Protein AF-A0A2J0KNU1-F1 (afdb_monomer)

Sequence (136 aa):
MKPPIGGRIDKVLVAEGQTVKKGDVLALMSSTDRAALLDAAMPQGPSVVNYWADVYKPTPIIAPLDGEVIVKSVQPGQTVIPTDPVVVLSDRLIVQAQVDETDIGRVKEGQKARISLDAYPDIAVNAAVEHIYYES

Secondary structure (DSSP, 8-state):
---SS-EEEEEE---TT-EE-TT-EEEEEEEHHHHHHHHHHGGG-HHHHHHHHHHSPPEEEE-SSSEEEEEE---TT-EE-TTS--EEEESS--------HHHHTT--TT-EEEEEETTEEEEEEEEE----PPP-

Radius of gyration: 22.05 Å; Cα contacts (8 Å, |Δi|>4): 223; chains: 1; bounding box: 47×33×64 Å

Nearest PDB structures (foldseek):
  5nik-assembly1_D  TM=6.340E-01  e=1.579E-04  Escherichia coli K-12
  4tko-assembly1_B  TM=5.972E-01  e=4.212E-04  Aquifex aeolicus VF5
  5c22-assembly4_D  TM=8.046E-01  e=6.647E-03  Escherichia coli
  5c21-assembly1_B  TM=7.615E-01  e=2.004E-02  Escherichia coli
  5c21-assembly1_A  TM=7.827E-01  e=2.723E-02  Escherichia coli

pLDDT: mean 82.13, std 6.82, range [57.25, 93.81]

Mean predicted aligned error: 10.91 Å

Foldseek 3Di:
DFDPFWFAWQDAPDDAFDWDAFFDFGTWTDHPVLVVCLVVQVVVDDVSNVVSPVVDDTDTDGDRHTFGFHDQPDDRGDTHGRVDDGTDGDRDDDDDDDDDPVCVVVADFQQWDWDADPVHRPDIDIDTRHDDDDDD

Solvent-accessible surface area (backbone atoms only — not comparable to full-atom values): 8148 Å² total; per-residue (Å²): 75,56,44,97,57,52,23,31,27,68,38,68,70,66,54,66,74,37,76,46,46,55,65,40,66,43,30,33,28,34,45,55,71,54,51,55,53,47,61,69,23,53,86,69,37,73,70,49,34,51,51,55,53,65,77,50,69,68,48,70,43,58,34,91,50,56,27,30,25,72,41,66,70,64,54,63,70,40,75,47,47,47,85,42,60,42,42,38,70,42,74,67,94,80,84,89,79,90,70,56,81,90,52,46,85,78,62,53,75,68,40,79,43,76,48,71,42,90,92,41,76,89,49,74,43,83,46,57,37,81,74,87,86,83,90,129

Structure (mmCIF, N/CA/C/O backbone):
data_AF-A0A2J0KNU1-F1
#
_entry.id   AF-A0A2J0KNU1-F1
#
loop_
_atom_site.group_PDB
_atom_site.id
_atom_site.type_symbol
_atom_site.label_atom_id
_atom_site.label_alt_id
_atom_site.label_comp_id
_atom_site.label_asym_id
_atom_site.label_entity_id
_atom_site.label_seq_id
_atom_site.pdbx_PDB_ins_code
_atom_site.Cartn_x
_atom_site.Cartn_y
_atom_site.Cartn_z
_atom_site.occupancy
_atom_site.B_iso_or_equiv
_atom_site.auth_seq_id
_atom_site.auth_comp_id
_atom_site.auth_asym_id
_atom_site.auth_atom_id
_atom_site.pdbx_PDB_model_num
ATOM 1 N N . MET A 1 1 ? 6.464 -3.616 2.286 1.00 71.81 1 MET A N 1
ATOM 2 C CA . MET A 1 1 ? 6.893 -4.706 1.383 1.00 71.81 1 MET A CA 1
ATOM 3 C C . MET A 1 1 ? 8.392 -4.681 1.234 1.00 71.81 1 MET A C 1
ATOM 5 O O . MET A 1 1 ? 8.938 -3.609 1.019 1.00 71.81 1 MET A O 1
ATOM 9 N N . LYS A 1 2 ? 9.026 -5.843 1.367 1.00 76.44 2 LYS A N 1
ATOM 10 C CA . LYS A 1 2 ? 10.473 -6.033 1.248 1.00 76.44 2 LYS A CA 1
ATOM 11 C C . LYS A 1 2 ? 10.789 -6.771 -0.057 1.00 76.44 2 LYS A C 1
ATOM 13 O O . LYS A 1 2 ? 9.966 -7.594 -0.466 1.00 76.44 2 LYS A O 1
ATOM 18 N N . PRO A 1 3 ? 11.912 -6.487 -0.729 1.00 71.69 3 PRO A N 1
ATOM 19 C CA . PRO A 1 3 ? 12.219 -7.130 -1.992 1.00 71.69 3 PRO A CA 1
ATOM 20 C C . PRO A 1 3 ? 12.696 -8.577 -1.759 1.00 71.69 3 PRO A C 1
ATOM 22 O O . PRO A 1 3 ? 13.385 -8.843 -0.774 1.00 71.69 3 PRO A O 1
ATOM 25 N N . PRO A 1 4 ? 12.348 -9.528 -2.647 1.00 68.44 4 PRO A N 1
ATOM 26 C CA . PRO A 1 4 ? 12.726 -10.937 -2.495 1.00 68.44 4 PRO A CA 1
ATOM 27 C C . PRO A 1 4 ? 14.230 -11.188 -2.691 1.00 68.44 4 PRO A C 1
ATOM 29 O O . PRO A 1 4 ? 14.753 -12.194 -2.223 1.00 68.44 4 PRO A O 1
ATOM 32 N N . ILE A 1 5 ? 14.923 -10.278 -3.379 1.00 76.88 5 ILE A N 1
ATOM 33 C CA . ILE A 1 5 ? 16.360 -10.321 -3.659 1.00 76.8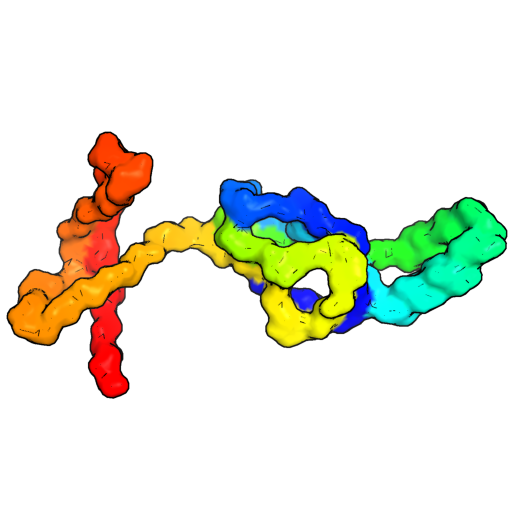8 5 ILE A CA 1
ATOM 34 C C . ILE A 1 5 ? 16.958 -8.922 -3.491 1.00 76.88 5 ILE A C 1
ATOM 36 O O . ILE A 1 5 ? 16.246 -7.931 -3.623 1.00 76.88 5 ILE A O 1
ATOM 40 N N . GLY A 1 6 ? 18.258 -8.827 -3.209 1.00 72.62 6 GLY A N 1
ATOM 41 C CA . GLY A 1 6 ? 18.977 -7.556 -3.313 1.00 72.62 6 GLY A CA 1
ATOM 42 C C . GLY A 1 6 ? 19.165 -7.180 -4.781 1.00 72.62 6 GLY A C 1
ATOM 43 O O . GLY A 1 6 ? 19.466 -8.042 -5.609 1.00 72.62 6 GLY A O 1
ATOM 44 N N . GLY A 1 7 ? 18.956 -5.914 -5.128 1.00 80.25 7 GLY A N 1
ATOM 45 C CA . GLY A 1 7 ? 19.008 -5.493 -6.522 1.00 80.25 7 GLY A CA 1
ATOM 46 C C . GLY A 1 7 ? 18.787 -4.003 -6.718 1.00 80.25 7 GLY A C 1
ATOM 47 O O . GLY A 1 7 ? 18.618 -3.248 -5.764 1.00 80.25 7 GLY A O 1
ATOM 48 N N . ARG A 1 8 ? 18.779 -3.579 -7.978 1.00 83.75 8 ARG A N 1
ATOM 49 C CA . ARG A 1 8 ? 18.460 -2.207 -8.368 1.00 83.75 8 ARG A CA 1
ATOM 50 C C . ARG A 1 8 ? 17.005 -2.119 -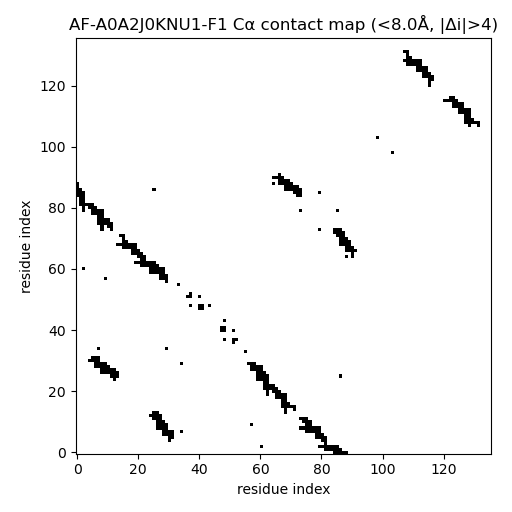8.811 1.00 83.75 8 ARG A C 1
ATOM 52 O O . ARG A 1 8 ? 16.521 -2.987 -9.537 1.00 83.75 8 ARG A O 1
ATOM 59 N N . ILE A 1 9 ? 16.308 -1.070 -8.392 1.00 84.12 9 ILE A N 1
ATOM 60 C CA . ILE A 1 9 ? 14.972 -0.756 -8.898 1.00 84.12 9 ILE A CA 1
ATOM 61 C C . ILE A 1 9 ? 15.117 -0.207 -10.317 1.00 84.12 9 ILE A C 1
ATOM 63 O O . ILE A 1 9 ? 15.715 0.845 -10.511 1.00 84.12 9 ILE A O 1
ATOM 67 N N . ASP A 1 10 ? 14.553 -0.886 -11.310 1.00 83.44 10 ASP A N 1
ATOM 68 C CA . ASP A 1 10 ? 14.557 -0.384 -12.687 1.00 83.44 10 ASP A CA 1
ATOM 69 C C . ASP A 1 10 ? 13.451 0.648 -12.880 1.00 83.44 10 ASP A C 1
ATOM 71 O O . ASP A 1 10 ? 13.662 1.712 -13.462 1.00 83.44 10 ASP A O 1
ATOM 75 N N . LYS A 1 11 ? 12.250 0.342 -12.375 1.00 84.31 11 LYS A N 1
ATOM 76 C CA . LYS A 1 11 ? 11.088 1.215 -12.521 1.00 84.31 11 LYS A CA 1
ATOM 77 C C . LYS A 1 11 ? 10.103 1.024 -11.381 1.00 84.31 11 LYS A C 1
ATOM 79 O O . LYS A 1 11 ? 9.799 -0.101 -10.999 1.00 84.31 11 LYS A O 1
ATOM 84 N N . VAL A 1 12 ? 9.550 2.128 -10.896 1.00 87.19 12 VAL A N 1
ATOM 85 C CA . VAL A 1 12 ? 8.406 2.122 -9.979 1.00 87.19 12 VAL A CA 1
ATOM 86 C C . VAL A 1 12 ? 7.157 2.459 -10.786 1.00 87.19 12 VAL A C 1
ATOM 88 O O . VAL A 1 12 ? 7.173 3.409 -11.568 1.00 87.19 12 VAL A O 1
ATOM 91 N N . LEU A 1 13 ? 6.109 1.649 -10.647 1.00 86.62 13 LEU A N 1
ATOM 92 C CA . LEU A 1 13 ? 4.863 1.770 -11.413 1.00 86.62 13 LEU A CA 1
ATOM 93 C C . LEU A 1 13 ? 3.712 2.365 -10.592 1.00 86.62 13 LEU A C 1
ATOM 95 O O . LEU A 1 13 ? 2.638 2.583 -11.144 1.00 86.62 13 LEU A O 1
ATOM 99 N N . VAL A 1 14 ? 3.939 2.638 -9.305 1.00 86.56 14 VAL A N 1
ATOM 100 C CA . VAL A 1 14 ? 2.919 3.143 -8.379 1.00 86.56 14 VAL A CA 1
ATOM 101 C C . VAL A 1 14 ? 3.282 4.484 -7.753 1.00 86.56 14 VAL A C 1
ATOM 103 O O . VAL A 1 14 ? 4.461 4.815 -7.578 1.00 86.56 14 VAL A O 1
ATOM 106 N N . ALA A 1 15 ? 2.248 5.243 -7.400 1.00 84.94 15 ALA A N 1
ATOM 107 C CA . ALA A 1 15 ? 2.339 6.498 -6.665 1.00 84.94 15 ALA A CA 1
ATOM 108 C C . ALA A 1 15 ? 1.766 6.363 -5.246 1.00 84.94 15 ALA A C 1
ATOM 110 O O . ALA A 1 15 ? 0.961 5.477 -4.972 1.00 84.94 15 ALA A O 1
ATOM 111 N N . GLU A 1 16 ? 2.185 7.252 -4.347 1.00 83.12 16 GLU A N 1
ATOM 112 C CA . GLU A 1 16 ? 1.560 7.393 -3.027 1.00 83.12 16 GLU A CA 1
ATOM 113 C C . GLU A 1 16 ? 0.111 7.869 -3.193 1.00 83.12 16 GLU A C 1
ATOM 115 O O . GLU A 1 16 ? -0.180 8.684 -4.069 1.00 83.12 16 GLU A O 1
ATOM 120 N N . GLY A 1 17 ? -0.800 7.307 -2.401 1.00 81.62 17 GLY A N 1
ATOM 121 C CA . GLY A 1 17 ? -2.247 7.499 -2.514 1.00 81.62 17 GLY A CA 1
ATOM 122 C C . GLY A 1 17 ? -2.934 6.636 -3.582 1.00 81.62 17 GLY A C 1
ATOM 123 O O . GLY A 1 17 ? -4.146 6.714 -3.772 1.00 81.62 17 GLY A O 1
ATOM 124 N N . GLN A 1 18 ? -2.191 5.812 -4.330 1.00 84.44 18 GLN A N 1
ATOM 125 C CA . GLN A 1 18 ? -2.782 4.952 -5.355 1.00 84.44 18 GLN A CA 1
ATOM 126 C C . GLN A 1 18 ? -3.363 3.673 -4.742 1.00 84.44 18 GLN A C 1
ATOM 128 O O . GLN A 1 18 ? -2.675 2.950 -4.019 1.00 84.44 18 GLN A O 1
ATOM 133 N N . THR A 1 19 ? -4.603 3.337 -5.099 1.00 87.56 19 THR A N 1
ATOM 134 C CA . THR A 1 19 ? -5.200 2.033 -4.783 1.00 87.56 19 THR A CA 1
ATOM 135 C C . THR A 1 19 ? -4.651 0.948 -5.712 1.00 87.56 19 THR A C 1
ATOM 137 O O . THR A 1 19 ? -4.624 1.119 -6.932 1.00 87.56 19 THR A O 1
ATOM 140 N N . VAL A 1 20 ? -4.246 -0.182 -5.140 1.00 89.56 20 VAL A N 1
ATOM 141 C CA . VAL A 1 20 ? -3.720 -1.359 -5.839 1.00 89.56 20 VAL A CA 1
ATOM 142 C C . VAL A 1 20 ? -4.465 -2.613 -5.396 1.00 89.56 20 VAL A C 1
ATOM 144 O O . VAL A 1 20 ? -4.970 -2.694 -4.274 1.00 89.56 20 VAL A O 1
ATOM 147 N N . LYS A 1 21 ? -4.531 -3.605 -6.278 1.00 89.00 21 LYS A N 1
ATOM 148 C CA . LYS A 1 21 ? -5.108 -4.918 -5.991 1.00 89.00 21 LYS A CA 1
ATOM 149 C C . LYS A 1 21 ? -4.026 -5.960 -5.777 1.00 89.00 21 LYS A C 1
ATOM 151 O O . LYS A 1 21 ? -2.916 -5.850 -6.297 1.00 89.00 21 LYS A O 1
ATOM 156 N N . LYS A 1 22 ? -4.359 -7.024 -5.054 1.00 87.19 22 LYS A N 1
ATOM 157 C CA . LYS A 1 22 ? -3.507 -8.195 -4.885 1.00 87.19 22 LYS A CA 1
ATOM 158 C C . LYS A 1 22 ? -3.093 -8.738 -6.254 1.00 87.19 22 LYS A C 1
ATOM 160 O O . LYS A 1 22 ? -3.932 -9.099 -7.075 1.00 87.19 22 LYS A O 1
ATOM 165 N N . GLY A 1 23 ? -1.786 -8.849 -6.459 1.00 86.56 23 GLY A N 1
ATOM 166 C CA . GLY A 1 23 ? -1.181 -9.282 -7.717 1.00 86.56 23 GLY A CA 1
ATOM 167 C C . GLY A 1 23 ? -0.749 -8.144 -8.643 1.00 86.56 23 GLY A C 1
ATOM 168 O O . GLY A 1 23 ? 0.000 -8.414 -9.580 1.00 86.56 23 GLY A O 1
ATOM 169 N N . ASP A 1 24 ? -1.131 -6.893 -8.371 1.00 88.94 24 ASP A N 1
ATOM 170 C CA . ASP A 1 24 ? -0.676 -5.753 -9.169 1.00 88.94 24 ASP A CA 1
ATOM 171 C C . ASP A 1 24 ? 0.837 -5.557 -9.036 1.00 88.94 24 ASP A C 1
ATOM 173 O O . ASP A 1 24 ? 1.419 -5.710 -7.957 1.00 88.94 24 ASP A O 1
ATOM 177 N N . VAL A 1 25 ? 1.484 -5.202 -10.147 1.00 88.44 25 VAL A N 1
ATOM 178 C CA . VAL A 1 25 ? 2.928 -4.953 -10.188 1.00 88.44 25 VAL A CA 1
ATOM 179 C C . VAL A 1 25 ? 3.212 -3.539 -9.692 1.00 88.44 25 VAL A C 1
ATOM 181 O O . VAL A 1 25 ? 2.904 -2.555 -10.359 1.00 88.44 25 VAL A O 1
ATOM 184 N N . LEU A 1 26 ? 3.850 -3.445 -8.530 1.00 86.81 26 LEU A N 1
ATOM 185 C CA . LEU A 1 26 ? 4.197 -2.186 -7.874 1.00 86.81 26 LEU A CA 1
ATOM 186 C C . LEU A 1 26 ? 5.495 -1.593 -8.434 1.00 86.81 26 LEU A C 1
ATOM 188 O O . LEU A 1 26 ? 5.617 -0.389 -8.659 1.00 86.81 26 LEU A O 1
ATOM 192 N N . ALA A 1 27 ? 6.487 -2.451 -8.652 1.00 86.06 27 ALA A N 1
ATOM 193 C CA . ALA A 1 27 ? 7.806 -2.061 -9.124 1.00 86.06 27 ALA A CA 1
ATOM 194 C C . ALA A 1 27 ? 8.477 -3.216 -9.871 1.00 86.06 27 ALA A C 1
ATOM 196 O O . ALA A 1 27 ? 8.155 -4.385 -9.667 1.00 86.06 27 ALA A O 1
ATOM 197 N N . LEU A 1 28 ? 9.424 -2.872 -10.733 1.00 86.00 28 LEU A N 1
ATOM 198 C CA . LEU A 1 28 ? 10.296 -3.801 -11.434 1.00 86.00 28 LEU A CA 1
ATOM 199 C C . LEU A 1 28 ? 11.704 -3.643 -10.882 1.00 86.00 28 LEU A C 1
ATOM 201 O O . LEU A 1 28 ? 12.221 -2.524 -10.797 1.00 86.00 28 LEU A O 1
ATOM 205 N N . MET A 1 29 ? 12.322 -4.763 -10.526 1.00 83.19 29 MET A N 1
ATOM 206 C CA . MET A 1 29 ? 13.685 -4.782 -10.024 1.00 83.19 29 MET A CA 1
ATOM 207 C C . MET A 1 29 ? 14.563 -5.769 -10.782 1.00 83.19 29 MET A C 1
ATOM 209 O O . MET A 1 29 ? 14.094 -6.787 -11.289 1.00 83.19 29 MET A O 1
ATOM 213 N N . SER A 1 30 ? 15.854 -5.478 -10.810 1.00 80.06 30 SER A N 1
ATOM 214 C CA . SER A 1 30 ? 16.875 -6.298 -11.447 1.00 80.06 30 SER A CA 1
ATOM 215 C C . SER A 1 30 ? 17.942 -6.683 -10.434 1.00 80.06 30 SER A C 1
ATOM 217 O O . SER A 1 30 ? 18.381 -5.851 -9.640 1.00 80.06 30 SER A O 1
ATOM 219 N N . SER A 1 31 ? 18.379 -7.942 -10.458 1.00 76.19 31 SER A N 1
ATOM 220 C CA . SER A 1 31 ? 19.522 -8.392 -9.658 1.00 76.19 31 SER A CA 1
ATOM 221 C C . SER A 1 31 ? 20.767 -7.568 -9.994 1.00 76.19 31 SER A C 1
ATOM 223 O O . SER A 1 31 ? 20.953 -7.155 -11.142 1.00 76.19 31 SER A O 1
ATOM 225 N N . THR A 1 32 ? 21.654 -7.369 -9.022 1.00 70.38 32 THR A N 1
ATOM 226 C CA . THR A 1 32 ? 22.941 -6.680 -9.220 1.00 70.38 32 THR A CA 1
ATOM 227 C C . THR A 1 32 ? 23.779 -7.296 -10.344 1.00 70.38 32 THR A C 1
ATOM 229 O O . THR A 1 32 ? 24.351 -6.555 -11.139 1.00 70.38 32 THR A O 1
ATOM 232 N N . ASP A 1 33 ? 23.769 -8.625 -10.491 1.00 68.75 33 ASP A N 1
ATOM 233 C CA . ASP A 1 33 ? 24.491 -9.321 -11.570 1.00 68.75 33 ASP A CA 1
ATOM 234 C C . ASP A 1 33 ? 23.965 -8.945 -12.960 1.00 68.75 33 ASP A C 1
ATOM 236 O O . ASP A 1 33 ? 24.726 -8.724 -13.902 1.00 68.75 33 ASP A O 1
ATOM 240 N N . ARG A 1 34 ? 22.643 -8.804 -13.087 1.00 70.25 34 ARG A N 1
ATOM 241 C CA . ARG A 1 34 ? 22.003 -8.376 -14.331 1.00 70.25 34 ARG A CA 1
ATOM 242 C C . ARG A 1 34 ? 22.328 -6.915 -14.641 1.00 70.25 34 ARG A C 1
ATOM 244 O O . ARG A 1 34 ? 22.588 -6.592 -15.798 1.00 70.25 34 ARG A O 1
ATOM 251 N N . ALA A 1 35 ? 22.288 -6.042 -13.633 1.00 67.06 35 ALA A N 1
ATOM 252 C CA . ALA A 1 35 ? 22.614 -4.629 -13.810 1.00 67.06 35 ALA A CA 1
ATOM 253 C C . ALA A 1 35 ? 24.049 -4.460 -14.340 1.00 67.06 35 ALA A C 1
ATOM 255 O O . ALA A 1 35 ? 24.254 -3.741 -15.312 1.00 67.06 35 ALA A O 1
ATOM 256 N N . ALA A 1 36 ? 25.006 -5.216 -13.792 1.00 72.19 36 ALA A N 1
ATOM 257 C CA . ALA A 1 36 ? 26.391 -5.212 -14.260 1.00 72.19 36 ALA A CA 1
ATOM 258 C C . ALA A 1 36 ? 26.539 -5.702 -15.716 1.00 72.19 36 ALA A C 1
ATOM 260 O O . ALA A 1 36 ? 27.276 -5.100 -16.497 1.00 72.19 36 ALA A O 1
ATOM 261 N N . LEU A 1 37 ? 25.819 -6.762 -16.107 1.00 71.06 37 LEU A N 1
ATOM 262 C CA . LEU A 1 37 ? 25.839 -7.279 -17.484 1.00 71.06 37 LEU A CA 1
ATOM 263 C C . LEU A 1 37 ? 25.228 -6.296 -18.494 1.00 71.06 37 LEU A C 1
ATOM 265 O O . LEU A 1 37 ? 25.769 -6.122 -19.585 1.00 71.06 37 LEU A O 1
ATOM 269 N N . LEU A 1 38 ? 24.123 -5.635 -18.137 1.00 70.06 38 LEU A N 1
ATOM 270 C CA . LEU A 1 38 ? 23.484 -4.620 -18.981 1.00 70.06 38 LEU A CA 1
ATOM 271 C C . LEU A 1 38 ? 24.367 -3.384 -19.151 1.00 70.06 38 LEU A C 1
ATOM 273 O O . LEU A 1 38 ? 24.510 -2.896 -20.272 1.00 70.06 38 LEU A O 1
ATOM 277 N N . ASP A 1 39 ? 25.006 -2.921 -18.076 1.00 72.00 39 ASP A N 1
ATOM 278 C CA . ASP A 1 39 ? 25.922 -1.783 -18.136 1.00 72.00 39 ASP A CA 1
ATOM 279 C C . ASP A 1 39 ? 27.151 -2.096 -19.011 1.00 72.00 39 ASP A C 1
ATOM 281 O O . ASP A 1 39 ? 27.576 -1.254 -19.804 1.00 72.00 39 ASP A O 1
ATOM 285 N N . ALA A 1 40 ? 27.666 -3.331 -18.962 1.00 74.81 40 ALA A N 1
ATOM 286 C CA . ALA A 1 40 ? 28.735 -3.797 -19.851 1.00 74.81 40 ALA A CA 1
ATOM 287 C C . ALA A 1 40 ? 28.285 -3.969 -21.319 1.00 74.81 40 ALA A C 1
ATOM 289 O O . ALA A 1 40 ? 29.106 -3.883 -22.238 1.00 74.81 40 ALA A O 1
ATOM 290 N N . ALA A 1 41 ? 26.990 -4.195 -21.555 1.00 70.94 41 ALA A N 1
ATOM 291 C CA . ALA A 1 41 ? 26.400 -4.324 -22.885 1.00 70.94 41 ALA A CA 1
ATOM 292 C C . ALA A 1 41 ? 26.058 -2.971 -23.536 1.00 70.94 41 ALA A C 1
ATOM 294 O O . ALA A 1 41 ? 26.053 -2.889 -24.764 1.00 70.94 41 ALA A O 1
ATOM 295 N N . MET A 1 42 ? 25.822 -1.908 -22.752 1.00 73.31 42 MET A N 1
ATOM 296 C CA . MET A 1 42 ? 25.543 -0.552 -23.259 1.00 73.31 42 MET A CA 1
ATOM 297 C C . MET A 1 42 ? 26.535 -0.054 -24.329 1.00 73.31 42 MET A C 1
ATOM 299 O O . MET A 1 42 ? 26.075 0.409 -25.377 1.00 73.31 42 MET A O 1
ATOM 303 N N . PRO A 1 43 ? 27.871 -0.158 -24.149 1.00 80.00 43 PRO A N 1
ATOM 304 C CA . PRO A 1 43 ? 28.828 0.295 -25.161 1.00 80.00 43 PRO A CA 1
ATOM 305 C C . PRO A 1 43 ? 28.833 -0.551 -26.445 1.00 80.00 43 PRO A C 1
ATOM 307 O O . PRO A 1 43 ? 29.359 -0.098 -27.458 1.00 80.00 43 PRO A O 1
ATOM 310 N N . GLN A 1 44 ? 28.245 -1.753 -26.441 1.00 76.31 44 GLN A N 1
ATOM 311 C CA . GLN A 1 44 ? 28.202 -2.649 -27.608 1.00 76.31 44 GLN A CA 1
ATOM 312 C C . GLN A 1 44 ? 27.034 -2.346 -28.565 1.00 76.31 44 GLN A C 1
ATOM 314 O O . GLN A 1 44 ? 26.874 -3.011 -29.589 1.00 76.31 44 GLN A O 1
ATOM 319 N N . GLY A 1 45 ? 26.234 -1.323 -28.255 1.00 81.19 45 GLY A N 1
ATOM 320 C CA . GLY A 1 45 ? 25.133 -0.864 -29.089 1.00 81.19 45 GLY A CA 1
ATOM 321 C C . GLY A 1 45 ? 23.777 -1.498 -28.747 1.00 81.19 45 GLY A C 1
ATOM 322 O O . GLY A 1 45 ? 23.677 -2.431 -27.945 1.00 81.19 45 GLY A O 1
ATOM 323 N N . PRO A 1 46 ? 22.693 -0.985 -29.357 1.00 77.25 46 PRO A N 1
ATOM 324 C CA . PRO A 1 46 ? 21.320 -1.279 -28.942 1.00 77.25 46 PRO A CA 1
ATOM 325 C C . PRO A 1 46 ? 20.899 -2.743 -29.149 1.00 77.25 46 PRO A C 1
ATOM 327 O O . PRO A 1 46 ? 20.041 -3.239 -28.424 1.00 77.25 46 PRO A O 1
ATOM 330 N N . SER A 1 47 ? 21.502 -3.463 -30.100 1.00 77.31 47 SER A N 1
ATOM 331 C CA . SER A 1 47 ? 21.191 -4.874 -30.370 1.00 77.31 47 SER A CA 1
ATOM 332 C C . SER A 1 47 ? 21.622 -5.807 -29.235 1.00 77.31 47 SER A C 1
ATOM 334 O O . SER A 1 47 ? 20.866 -6.703 -28.862 1.00 77.31 47 SER A O 1
ATOM 336 N N . VAL A 1 48 ? 22.802 -5.583 -28.653 1.00 76.75 48 VAL A N 1
ATOM 337 C CA . VAL A 1 48 ? 23.334 -6.412 -27.562 1.00 76.75 48 VAL A CA 1
ATOM 338 C C . VAL A 1 48 ? 22.563 -6.144 -26.271 1.00 76.75 48 VAL A C 1
ATOM 340 O O . VAL A 1 48 ? 22.164 -7.084 -25.589 1.00 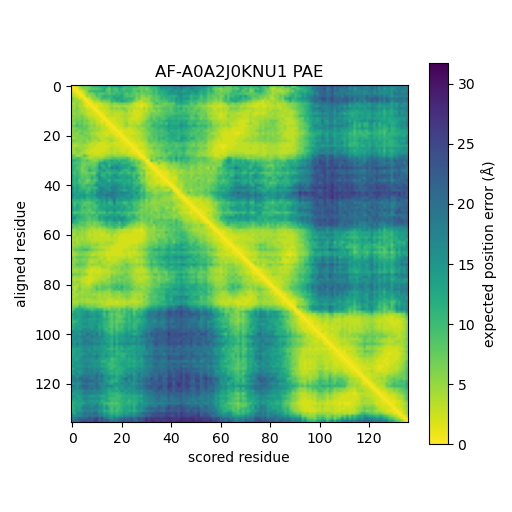76.75 48 VAL A O 1
ATOM 343 N N . VAL A 1 49 ? 22.254 -4.876 -25.981 1.00 74.56 49 VAL A N 1
ATOM 344 C CA . VAL A 1 49 ? 21.407 -4.488 -24.839 1.00 74.56 49 VAL A CA 1
ATOM 345 C C . VAL A 1 49 ? 20.037 -5.167 -24.908 1.00 74.56 49 VAL A C 1
ATOM 347 O O . VAL A 1 49 ? 19.595 -5.742 -23.916 1.00 74.56 49 VAL A O 1
ATOM 350 N N . ASN A 1 50 ? 19.393 -5.165 -26.079 1.00 77.06 50 ASN A N 1
ATOM 351 C CA . ASN A 1 50 ? 18.091 -5.809 -26.263 1.00 77.06 50 ASN A CA 1
ATOM 352 C C . ASN A 1 50 ? 18.155 -7.329 -26.067 1.00 77.06 50 ASN A C 1
ATOM 354 O O . ASN A 1 50 ? 17.256 -7.896 -25.453 1.00 77.06 50 ASN A O 1
ATOM 358 N N . TYR A 1 51 ? 19.224 -7.982 -26.535 1.00 76.19 51 TYR A N 1
ATOM 359 C CA . TYR A 1 51 ? 19.427 -9.417 -26.326 1.00 76.19 51 TYR A CA 1
ATOM 360 C C . TYR A 1 51 ? 19.518 -9.759 -24.831 1.00 76.19 51 TYR A C 1
ATOM 362 O O . TYR A 1 51 ? 18.778 -10.610 -24.341 1.00 76.19 51 TYR A O 1
ATOM 370 N N . TRP A 1 52 ? 20.360 -9.050 -24.071 1.00 68.50 52 TRP A N 1
ATOM 371 C CA . TRP A 1 52 ? 20.482 -9.279 -22.626 1.00 68.50 52 TRP A CA 1
ATOM 372 C C . TRP A 1 52 ? 19.221 -8.881 -21.847 1.00 68.50 52 TRP A C 1
ATOM 374 O O . TRP A 1 52 ? 18.912 -9.510 -20.834 1.00 68.50 52 TRP A O 1
ATOM 384 N N . ALA A 1 53 ? 18.470 -7.882 -22.320 1.00 72.38 53 ALA A N 1
ATOM 385 C CA . ALA A 1 53 ? 17.198 -7.475 -21.727 1.00 72.38 53 ALA A CA 1
ATOM 386 C C . ALA A 1 53 ? 16.070 -8.505 -21.919 1.00 72.38 53 ALA A C 1
ATOM 388 O O . ALA A 1 53 ? 15.177 -8.568 -21.075 1.00 72.38 53 ALA A O 1
ATOM 389 N N . ASP A 1 54 ? 16.102 -9.297 -22.996 1.00 76.50 54 ASP A N 1
ATOM 390 C CA . ASP A 1 54 ? 15.127 -10.368 -23.241 1.00 76.50 54 ASP A CA 1
ATOM 391 C C . ASP A 1 54 ? 15.496 -11.659 -22.493 1.00 76.50 54 ASP A C 1
ATOM 393 O O . ASP A 1 54 ? 14.646 -12.298 -21.867 1.00 76.50 54 ASP A O 1
ATOM 397 N N . VAL A 1 55 ? 16.791 -11.999 -22.481 1.00 73.25 55 VAL A N 1
ATOM 398 C CA . VAL A 1 55 ? 17.316 -13.181 -21.778 1.00 73.25 55 VAL A CA 1
ATOM 399 C C . VAL A 1 55 ? 17.127 -13.060 -20.265 1.00 73.25 55 VAL A C 1
ATOM 401 O O . VAL A 1 55 ? 16.731 -14.025 -19.611 1.00 73.25 55 VAL A O 1
ATOM 404 N N . TYR A 1 56 ? 17.361 -11.874 -19.697 1.00 70.25 56 TYR A N 1
ATOM 405 C CA . TYR A 1 56 ? 17.109 -11.613 -18.284 1.00 70.25 56 TYR A CA 1
ATOM 406 C C . TYR A 1 56 ? 15.862 -10.754 -18.138 1.00 70.25 56 TYR A C 1
ATOM 408 O O . TYR A 1 56 ? 15.871 -9.571 -18.462 1.00 70.25 56 TYR A O 1
ATOM 416 N N . LYS A 1 57 ? 14.784 -11.312 -17.581 1.00 77.12 57 LYS A N 1
ATOM 417 C CA . LYS A 1 57 ? 13.536 -10.576 -17.312 1.00 77.12 57 LYS A CA 1
ATOM 418 C C . LYS A 1 57 ? 13.556 -9.915 -15.933 1.00 77.12 57 LYS A C 1
ATOM 420 O O . LYS A 1 57 ? 14.160 -10.473 -15.016 1.00 77.12 57 LYS A O 1
ATOM 425 N N . PRO A 1 58 ? 13.016 -8.690 -15.793 1.00 80.44 58 PRO A N 1
ATOM 426 C CA . PRO A 1 58 ? 13.036 -8.002 -14.511 1.00 80.44 58 PRO A CA 1
ATOM 427 C C . PRO A 1 58 ? 12.083 -8.724 -13.566 1.00 80.44 58 PRO A C 1
ATOM 429 O O . PRO A 1 58 ? 11.055 -9.253 -13.990 1.00 80.44 58 PRO A O 1
ATOM 432 N N . THR A 1 59 ? 12.428 -8.752 -12.288 1.00 84.56 59 THR A N 1
ATOM 433 C CA . THR A 1 59 ? 11.610 -9.378 -11.256 1.00 84.56 59 THR A CA 1
ATOM 434 C C . THR A 1 59 ? 10.512 -8.399 -10.841 1.00 84.56 59 THR A C 1
ATOM 436 O O . THR A 1 59 ? 10.827 -7.300 -10.37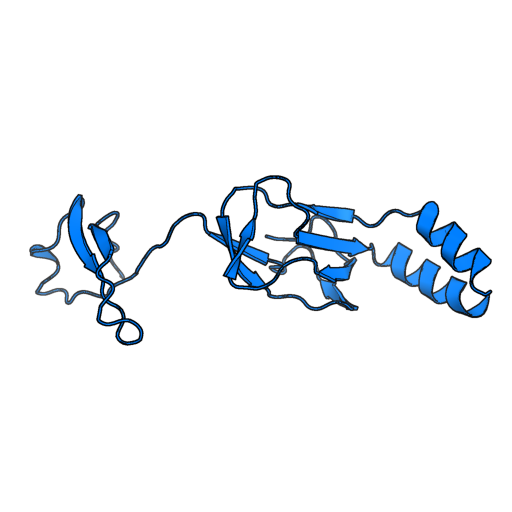0 1.00 84.56 59 THR A O 1
ATOM 439 N N . PRO A 1 60 ? 9.224 -8.750 -11.005 1.00 86.00 60 PRO A N 1
ATOM 440 C CA . PRO A 1 60 ? 8.135 -7.900 -10.554 1.00 86.00 60 PRO A CA 1
ATOM 441 C C . PRO A 1 60 ? 7.963 -7.994 -9.036 1.00 86.00 60 PRO A C 1
ATOM 443 O O . PRO A 1 60 ? 7.937 -9.079 -8.456 1.00 86.00 60 PRO A O 1
ATOM 446 N N . ILE A 1 61 ? 7.793 -6.843 -8.394 1.00 86.12 61 ILE A N 1
ATOM 447 C CA . ILE A 1 61 ? 7.343 -6.723 -7.009 1.00 86.12 61 ILE A CA 1
ATOM 448 C C . ILE A 1 61 ? 5.823 -6.604 -7.049 1.00 86.12 61 ILE A C 1
ATOM 450 O O . ILE A 1 61 ? 5.297 -5.594 -7.515 1.00 86.12 61 ILE A O 1
ATOM 454 N N . ILE A 1 62 ? 5.129 -7.637 -6.580 1.00 89.19 62 ILE A N 1
ATOM 455 C CA . ILE A 1 62 ? 3.664 -7.710 -6.598 1.00 89.19 62 ILE A CA 1
ATOM 456 C C . ILE A 1 62 ? 3.043 -7.289 -5.263 1.00 89.19 62 ILE A C 1
ATOM 458 O O . ILE A 1 62 ? 3.623 -7.498 -4.194 1.00 89.19 62 ILE A O 1
ATOM 462 N N . ALA A 1 63 ? 1.837 -6.729 -5.321 1.00 87.75 63 ALA A N 1
ATOM 463 C CA . ALA A 1 63 ? 1.026 -6.446 -4.145 1.00 87.75 63 ALA A CA 1
ATOM 464 C C . ALA A 1 63 ? 0.509 -7.756 -3.508 1.00 87.75 63 ALA A C 1
ATOM 466 O O . ALA A 1 63 ? -0.073 -8.588 -4.208 1.00 87.75 63 ALA A O 1
ATOM 467 N N . PRO A 1 64 ? 0.676 -7.971 -2.189 1.00 85.00 64 PRO A N 1
ATOM 468 C CA . PRO A 1 64 ? 0.207 -9.182 -1.514 1.00 85.00 64 PRO A CA 1
ATOM 469 C C . PRO A 1 64 ? -1.283 -9.117 -1.133 1.00 85.00 64 PRO A C 1
ATOM 471 O O . PRO A 1 64 ? -1.885 -10.158 -0.860 1.00 85.00 64 PRO A O 1
ATOM 474 N N . LEU A 1 65 ? -1.856 -7.911 -1.097 1.00 86.75 65 LEU A N 1
ATOM 475 C CA . LEU A 1 65 ? -3.208 -7.593 -0.642 1.00 86.75 65 LEU A CA 1
ATOM 476 C C . LEU A 1 65 ? -3.780 -6.412 -1.434 1.00 86.75 65 LEU A C 1
ATOM 478 O O . LEU A 1 65 ? -3.023 -5.670 -2.063 1.00 86.75 65 LEU A O 1
ATOM 482 N N . ASP A 1 66 ? -5.102 -6.264 -1.383 1.00 86.94 66 ASP A N 1
ATOM 483 C CA . ASP A 1 66 ? -5.814 -5.094 -1.898 1.00 86.94 66 ASP A CA 1
ATOM 484 C C . ASP A 1 66 ? -5.683 -3.942 -0.896 1.00 86.94 66 ASP A C 1
ATOM 486 O O . ASP A 1 66 ? -5.935 -4.142 0.288 1.00 86.94 66 ASP A O 1
ATOM 490 N N . GLY A 1 67 ? -5.296 -2.747 -1.340 1.00 87.12 67 GLY A N 1
ATOM 491 C CA . GLY A 1 67 ? -5.121 -1.608 -0.439 1.00 87.12 67 GLY A CA 1
ATOM 492 C C . GLY A 1 67 ? -4.613 -0.352 -1.135 1.00 87.12 67 GLY A C 1
ATOM 493 O O . GLY A 1 67 ? -4.534 -0.284 -2.358 1.00 87.12 67 GLY A O 1
ATOM 494 N N . GLU A 1 68 ? -4.261 0.655 -0.352 1.00 87.06 68 GLU A N 1
ATOM 495 C CA . GLU A 1 68 ? -3.708 1.924 -0.811 1.00 87.06 68 GLU A CA 1
ATOM 496 C C . GLU A 1 68 ? -2.211 2.013 -0.501 1.00 87.06 68 GLU A C 1
ATOM 498 O O . GLU A 1 68 ? -1.742 1.578 0.555 1.00 87.06 68 GLU A O 1
ATOM 503 N N . VAL A 1 69 ? -1.443 2.569 -1.439 1.00 86.25 69 VAL A N 1
ATOM 504 C CA . VAL A 1 69 ? -0.018 2.856 -1.261 1.00 86.25 69 VAL A CA 1
ATOM 505 C C . VAL A 1 69 ? 0.141 4.054 -0.330 1.00 86.25 69 VAL A C 1
ATOM 507 O O . VAL A 1 69 ? -0.036 5.191 -0.751 1.00 86.25 69 VAL A O 1
ATOM 510 N N . ILE A 1 70 ? 0.525 3.809 0.923 1.00 83.31 70 ILE A N 1
ATOM 511 C CA . ILE A 1 70 ? 0.773 4.883 1.898 1.00 83.31 70 ILE A CA 1
ATOM 512 C C . ILE A 1 70 ? 2.137 5.521 1.649 1.00 83.31 70 ILE A C 1
ATOM 514 O O . ILE A 1 70 ? 2.265 6.739 1.634 1.00 83.31 70 ILE A O 1
ATOM 518 N N . VAL A 1 71 ? 3.170 4.689 1.489 1.00 81.88 71 VAL A N 1
ATOM 519 C CA . VAL A 1 71 ? 4.557 5.156 1.401 1.00 81.88 71 VAL A CA 1
ATOM 520 C C . VAL A 1 71 ? 5.277 4.445 0.272 1.00 81.88 71 VAL A C 1
ATOM 522 O O . VAL A 1 71 ? 5.270 3.210 0.187 1.00 81.88 71 VAL A O 1
ATOM 525 N N . LYS A 1 72 ? 5.961 5.231 -0.557 1.00 86.75 72 LYS A N 1
ATOM 526 C CA . LYS A 1 72 ? 6.883 4.764 -1.588 1.00 86.75 72 LYS A CA 1
ATOM 527 C C . LYS A 1 72 ? 8.307 5.137 -1.178 1.00 86.75 72 LYS A C 1
ATOM 529 O O . LYS A 1 72 ? 8.785 6.236 -1.440 1.00 86.75 72 LYS A O 1
ATOM 534 N N . SER A 1 73 ? 9.012 4.186 -0.578 1.00 81.12 73 SER A N 1
ATOM 535 C CA . SER A 1 73 ? 10.341 4.406 0.008 1.00 81.12 73 SER A CA 1
ATOM 536 C C . SER A 1 73 ? 11.503 4.283 -0.987 1.00 81.12 73 SER A C 1
ATOM 538 O O . SER A 1 73 ? 12.658 4.398 -0.584 1.00 81.12 73 SER A O 1
ATOM 540 N N . VAL A 1 74 ? 11.226 4.034 -2.274 1.00 84.25 74 VAL A N 1
ATOM 541 C CA . VAL A 1 74 ? 12.260 3.791 -3.293 1.00 84.25 74 VAL A CA 1
ATOM 542 C C . VAL A 1 74 ? 12.101 4.654 -4.537 1.00 84.25 74 VAL A C 1
ATOM 544 O O . VAL A 1 74 ? 10.993 5.038 -4.928 1.00 84.25 74 VAL A O 1
ATOM 547 N N . GLN A 1 75 ? 13.227 4.900 -5.202 1.00 83.94 75 GLN A N 1
ATOM 548 C CA . GLN A 1 75 ? 13.298 5.595 -6.484 1.00 83.94 75 GLN A CA 1
ATOM 549 C C . GLN A 1 75 ? 13.889 4.701 -7.589 1.00 83.94 75 GLN A C 1
ATOM 551 O O . GLN A 1 75 ? 14.704 3.820 -7.303 1.00 83.94 75 GLN A O 1
ATOM 556 N N . PRO A 1 76 ? 13.507 4.907 -8.866 1.00 84.94 76 PRO A N 1
ATOM 557 C CA . PRO A 1 76 ? 14.173 4.254 -9.992 1.00 84.94 76 PRO A CA 1
ATOM 558 C C . PRO A 1 76 ? 15.685 4.518 -9.974 1.00 84.94 76 PRO A C 1
ATOM 560 O O . PRO A 1 76 ? 16.118 5.649 -9.775 1.00 84.94 76 PRO A O 1
ATOM 563 N N . GLY A 1 77 ? 16.484 3.475 -10.177 1.00 82.12 77 GLY A N 1
ATOM 564 C CA . GLY A 1 77 ? 17.946 3.509 -10.109 1.00 82.12 77 GLY A CA 1
ATOM 565 C C . GLY A 1 77 ? 18.532 3.254 -8.717 1.00 82.12 77 GLY A C 1
ATOM 566 O O . GLY A 1 77 ? 19.732 3.008 -8.616 1.00 82.12 77 GLY A O 1
ATOM 567 N N . GLN A 1 78 ? 17.720 3.253 -7.657 1.00 83.00 78 GLN A N 1
ATOM 568 C CA . GLN A 1 78 ? 18.184 2.977 -6.298 1.00 83.00 78 GLN A CA 1
ATOM 569 C C . GLN A 1 78 ? 18.484 1.486 -6.103 1.00 83.00 78 GLN A C 1
ATOM 571 O O . GLN A 1 78 ? 17.716 0.619 -6.530 1.00 83.00 78 GLN A O 1
ATOM 576 N N . THR A 1 79 ? 19.587 1.188 -5.420 1.00 82.88 79 THR A N 1
ATOM 577 C CA . THR A 1 79 ? 19.904 -0.165 -4.950 1.00 82.88 79 THR A CA 1
ATOM 578 C C . THR A 1 79 ? 19.208 -0.411 -3.618 1.00 82.88 79 THR A C 1
ATOM 580 O O . THR A 1 79 ? 19.333 0.397 -2.700 1.00 82.88 79 THR A O 1
ATOM 583 N N . VAL A 1 80 ? 18.483 -1.521 -3.519 1.00 82.38 80 VAL A N 1
ATOM 584 C CA . VAL A 1 80 ? 17.744 -1.938 -2.325 1.00 82.38 80 VAL A CA 1
ATOM 585 C C . VAL A 1 80 ? 18.199 -3.322 -1.890 1.00 82.38 80 VAL A C 1
ATOM 587 O O . VAL A 1 80 ? 18.480 -4.193 -2.720 1.00 82.38 80 VAL A O 1
ATOM 590 N N . ILE A 1 81 ? 18.256 -3.538 -0.581 1.00 81.38 81 ILE A N 1
ATOM 591 C CA . ILE A 1 81 ? 18.496 -4.861 0.002 1.00 81.38 81 ILE A CA 1
ATOM 592 C C . ILE A 1 81 ? 17.180 -5.468 0.516 1.00 81.38 81 ILE A C 1
ATOM 594 O O . ILE A 1 81 ? 16.227 -4.732 0.767 1.00 81.38 81 ILE A O 1
ATOM 598 N N . PRO A 1 82 ? 17.091 -6.801 0.709 1.00 76.06 82 PRO A N 1
ATOM 599 C CA . PRO A 1 82 ? 15.872 -7.477 1.177 1.00 76.06 82 PRO A CA 1
ATOM 600 C C . PRO A 1 82 ? 15.299 -6.964 2.503 1.00 76.06 82 PRO A C 1
ATOM 602 O O . PRO A 1 82 ? 14.180 -7.306 2.868 1.00 76.06 82 PRO A O 1
ATOM 605 N N . THR A 1 83 ? 16.048 -6.174 3.266 1.00 78.19 83 THR A N 1
ATOM 606 C CA . THR A 1 83 ? 15.572 -5.570 4.513 1.00 78.19 83 THR A CA 1
ATOM 607 C C . THR A 1 83 ? 14.841 -4.250 4.304 1.00 78.19 83 THR A C 1
ATOM 609 O O . THR A 1 83 ? 14.041 -3.884 5.167 1.00 78.19 83 THR A O 1
ATOM 612 N N . ASP A 1 84 ? 15.069 -3.569 3.182 1.00 80.31 84 ASP A N 1
ATOM 613 C CA . ASP A 1 84 ? 14.551 -2.226 2.952 1.00 80.31 84 ASP A CA 1
ATOM 614 C C . ASP A 1 84 ? 13.078 -2.268 2.531 1.00 80.31 84 ASP A C 1
ATOM 616 O O . ASP A 1 84 ? 12.686 -3.075 1.679 1.00 80.31 84 ASP A O 1
ATOM 620 N N . PRO A 1 85 ? 12.221 -1.411 3.109 1.00 79.25 85 PRO A N 1
ATOM 621 C CA . PRO A 1 85 ? 10.863 -1.263 2.622 1.00 79.25 85 PRO A CA 1
ATOM 622 C C . PRO A 1 85 ? 10.880 -0.611 1.232 1.00 79.25 85 PRO A C 1
ATOM 624 O O . PRO A 1 85 ? 11.519 0.411 1.020 1.00 79.25 85 PRO A O 1
ATOM 627 N N . VAL A 1 86 ? 10.153 -1.199 0.283 1.00 80.75 86 VAL A N 1
ATOM 628 C CA . VAL A 1 86 ? 9.980 -0.683 -1.086 1.00 80.75 86 VAL A CA 1
ATOM 629 C C . VAL A 1 86 ? 8.673 0.101 -1.185 1.00 80.75 86 VAL A C 1
ATOM 631 O O . VAL A 1 86 ? 8.652 1.265 -1.574 1.00 80.75 86 VAL A O 1
ATOM 634 N N . VAL A 1 87 ? 7.575 -0.548 -0.793 1.00 82.88 87 VAL A N 1
ATOM 635 C CA . VAL A 1 87 ? 6.219 0.015 -0.791 1.00 82.88 87 VAL A CA 1
ATOM 636 C C . VAL A 1 87 ? 5.509 -0.397 0.489 1.00 82.88 87 VAL A C 1
ATOM 638 O O . VAL A 1 87 ? 5.577 -1.567 0.878 1.00 82.88 87 VAL A O 1
ATOM 641 N N . VAL A 1 88 ? 4.819 0.528 1.144 1.00 83.94 88 VAL A N 1
ATOM 642 C CA . VAL A 1 88 ? 3.928 0.243 2.275 1.00 83.94 88 VAL A CA 1
ATOM 643 C C . VAL A 1 88 ? 2.491 0.351 1.786 1.00 83.94 88 VAL A C 1
ATOM 645 O O . VAL A 1 88 ? 2.105 1.370 1.218 1.00 83.94 88 VAL A O 1
ATOM 648 N N . LEU A 1 89 ? 1.728 -0.719 1.988 1.00 84.00 89 LEU A N 1
ATOM 649 C CA . LEU A 1 89 ? 0.314 -0.799 1.645 1.00 84.00 89 LEU A CA 1
ATOM 650 C C . LEU A 1 89 ? -0.505 -0.829 2.928 1.00 84.00 89 LEU A C 1
ATOM 652 O O . LEU A 1 89 ? -0.084 -1.477 3.888 1.00 84.00 89 LEU A O 1
ATOM 656 N N . SER A 1 90 ? -1.674 -0.200 2.907 1.00 81.06 90 SER A N 1
ATOM 657 C CA . SER A 1 90 ? -2.707 -0.441 3.911 1.00 81.06 90 SER A CA 1
ATOM 658 C C . SER A 1 90 ? -4.059 -0.655 3.263 1.00 81.06 90 SER A C 1
ATOM 660 O O . SER A 1 90 ? -4.455 0.072 2.360 1.00 81.06 90 SER A O 1
ATOM 662 N N . ASP A 1 91 ? -4.773 -1.659 3.746 1.00 75.62 91 ASP A N 1
ATOM 663 C CA . ASP A 1 91 ? -6.168 -1.941 3.425 1.00 75.62 91 ASP A CA 1
ATOM 664 C C . ASP A 1 91 ? -7.141 -1.242 4.387 1.00 75.62 91 ASP A C 1
ATOM 666 O O . ASP A 1 91 ? -8.349 -1.236 4.149 1.00 75.62 91 ASP A O 1
ATOM 670 N N 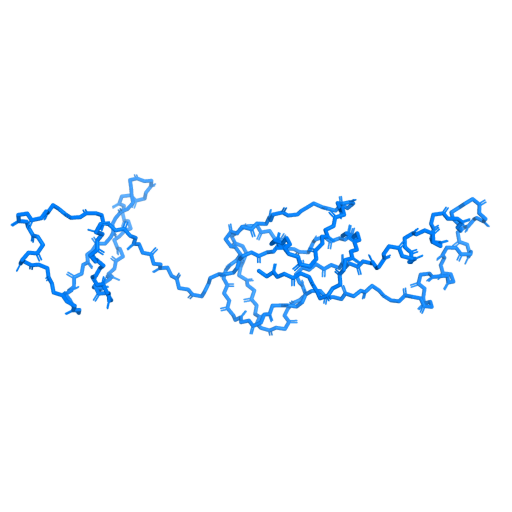. ARG A 1 92 ? -6.634 -0.668 5.490 1.00 71.62 92 ARG A N 1
ATOM 671 C CA . ARG A 1 92 ? -7.443 -0.108 6.579 1.00 71.62 92 ARG A CA 1
ATOM 672 C C . ARG A 1 92 ? -6.925 1.252 7.027 1.00 71.62 92 ARG A C 1
ATOM 674 O O . ARG A 1 92 ? -5.740 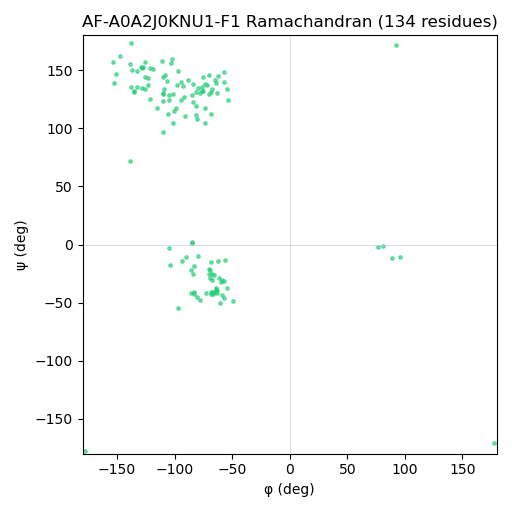1.435 7.304 1.00 71.62 92 ARG A O 1
ATOM 681 N N . LEU A 1 93 ? -7.842 2.206 7.154 1.00 72.81 93 LEU A N 1
ATOM 682 C CA . LEU A 1 93 ? -7.564 3.478 7.806 1.00 72.81 93 LEU A CA 1
ATOM 683 C C . LEU A 1 93 ? -7.651 3.274 9.322 1.00 72.81 93 LEU A C 1
ATOM 685 O O . LEU A 1 93 ? -8.740 3.094 9.862 1.00 72.81 93 LEU A O 1
ATOM 689 N N . ILE A 1 94 ? -6.502 3.299 9.993 1.00 79.38 94 ILE A N 1
ATOM 690 C CA . ILE A 1 94 ? -6.410 3.241 11.454 1.00 79.38 94 ILE A CA 1
ATOM 691 C C . ILE A 1 94 ? -5.952 4.612 11.936 1.00 79.38 94 ILE A C 1
ATOM 693 O O . ILE A 1 94 ? -4.960 5.148 11.446 1.00 79.38 94 ILE A O 1
ATOM 697 N N . VAL A 1 95 ? -6.673 5.173 12.903 1.00 81.25 95 VAL A N 1
ATOM 698 C CA . VAL A 1 95 ? -6.293 6.422 13.562 1.00 81.25 95 VAL A CA 1
ATOM 699 C C . VAL A 1 95 ? -5.877 6.099 14.985 1.00 81.25 95 VAL A C 1
ATOM 701 O O . VAL A 1 95 ? -6.641 5.503 15.742 1.00 81.25 95 VAL A O 1
ATOM 704 N N . GLN A 1 96 ? -4.656 6.489 15.337 1.00 87.56 96 GLN A N 1
ATOM 705 C CA . GLN A 1 96 ? -4.159 6.414 16.703 1.00 87.56 96 GLN A CA 1
ATOM 706 C C . GLN A 1 96 ? -4.447 7.741 17.400 1.00 87.56 96 GLN A C 1
ATOM 708 O O . GLN A 1 96 ? -4.096 8.803 16.889 1.00 87.56 96 GLN A O 1
ATOM 713 N N . ALA A 1 97 ? -5.093 7.671 18.558 1.00 86.94 97 ALA A N 1
ATOM 714 C CA . ALA A 1 97 ? -5.354 8.818 19.412 1.00 86.94 97 ALA A CA 1
ATOM 715 C C . ALA A 1 97 ? -4.818 8.517 20.810 1.00 86.94 97 ALA A C 1
ATOM 717 O O . ALA A 1 97 ? -5.043 7.428 21.340 1.00 86.94 97 ALA A O 1
ATOM 718 N N . GLN A 1 98 ? -4.108 9.479 21.391 1.00 88.69 98 GLN A N 1
ATOM 719 C CA . GLN A 1 98 ? -3.684 9.416 22.783 1.00 88.69 98 GLN A CA 1
ATOM 720 C C . GLN A 1 98 ? -4.822 9.916 23.672 1.00 88.69 98 GLN A C 1
ATOM 722 O O . GLN A 1 98 ? -5.503 10.886 23.336 1.00 88.69 98 GLN A O 1
ATOM 727 N N . VAL A 1 99 ? -5.047 9.224 24.785 1.00 87.81 99 VAL A N 1
ATOM 728 C CA . VAL A 1 99 ? -6.076 9.558 25.771 1.00 87.81 99 VAL A CA 1
ATOM 729 C C . VAL A 1 99 ? -5.401 9.613 27.130 1.00 87.81 99 VAL A C 1
ATOM 731 O O . VAL A 1 99 ? -4.618 8.724 27.462 1.00 87.81 99 VAL A O 1
ATOM 734 N N . ASP A 1 100 ? -5.716 10.643 27.909 1.00 90.12 100 ASP A N 1
ATOM 735 C CA . ASP A 1 100 ? -5.170 10.806 29.251 1.00 90.12 100 ASP A CA 1
ATOM 736 C C . ASP A 1 100 ? -5.596 9.652 30.173 1.00 90.12 100 ASP A C 1
ATOM 738 O O . ASP A 1 100 ? -6.720 9.145 30.104 1.00 90.12 100 ASP A O 1
ATOM 742 N N . GLU A 1 101 ? -4.711 9.257 31.090 1.00 84.50 101 GLU A N 1
ATOM 743 C CA . GLU A 1 101 ? -4.939 8.142 32.023 1.00 84.50 101 GLU A CA 1
ATOM 744 C C . GLU A 1 101 ? -6.181 8.360 32.903 1.00 84.50 101 GLU A C 1
ATOM 746 O O . GLU A 1 101 ? -6.895 7.423 33.253 1.00 84.50 101 GLU A O 1
ATOM 751 N N . THR A 1 102 ? -6.509 9.613 33.213 1.00 88.31 102 THR A N 1
ATOM 752 C CA . THR A 1 102 ? -7.727 9.949 33.960 1.00 88.31 102 THR A CA 1
ATOM 753 C C . THR A 1 102 ? -9.010 9.679 33.175 1.00 88.31 102 THR A C 1
ATOM 755 O O . THR A 1 102 ? -10.061 9.449 33.776 1.00 88.31 102 THR A O 1
ATOM 758 N N . ASP A 1 103 ? -8.937 9.695 31.844 1.00 88.12 103 ASP A N 1
ATOM 759 C CA . ASP A 1 103 ? -10.076 9.531 30.943 1.00 88.12 103 ASP A CA 1
ATOM 760 C C . ASP A 1 103 ? -10.150 8.144 30.298 1.00 88.12 103 ASP A C 1
ATOM 762 O O . ASP A 1 103 ? -11.234 7.743 29.863 1.00 88.12 103 ASP A O 1
ATOM 766 N N . ILE A 1 104 ? -9.060 7.366 30.301 1.00 86.62 104 ILE A N 1
ATOM 767 C CA . ILE A 1 104 ? -9.025 6.033 29.679 1.00 86.62 104 ILE A CA 1
ATOM 768 C C . ILE A 1 104 ? -10.090 5.089 30.249 1.00 86.62 104 ILE A C 1
ATOM 770 O O . ILE A 1 104 ? -10.667 4.290 29.515 1.00 86.62 104 ILE A O 1
ATOM 774 N N . GLY A 1 105 ? -10.452 5.244 31.530 1.00 86.69 105 GLY A N 1
ATOM 775 C CA . GLY A 1 105 ? -11.515 4.465 32.174 1.00 86.69 105 GLY A CA 1
ATOM 776 C C . GLY A 1 105 ? -12.912 4.664 31.563 1.00 86.69 105 GLY A C 1
ATOM 777 O O . GLY A 1 105 ? -13.823 3.878 31.834 1.00 86.69 105 GLY A O 1
ATOM 778 N N . ARG A 1 106 ? -13.105 5.702 30.739 1.00 89.56 106 ARG A N 1
ATOM 779 C CA . ARG A 1 106 ? -14.361 5.988 30.028 1.00 89.56 106 ARG A CA 1
ATOM 780 C C . ARG A 1 106 ? -14.397 5.402 28.615 1.00 89.56 106 ARG A C 1
ATOM 782 O O . ARG A 1 106 ? -15.481 5.349 28.036 1.00 89.56 106 ARG A O 1
ATOM 789 N N . VAL A 1 107 ? -13.257 4.976 28.069 1.00 91.06 107 VAL A N 1
ATOM 790 C CA . VAL A 1 107 ? -13.134 4.439 26.707 1.00 91.06 107 VAL A CA 1
ATOM 791 C C . VAL A 1 107 ? -13.269 2.919 26.735 1.00 91.06 107 VAL A C 1
ATOM 793 O O . VAL A 1 107 ? -12.716 2.251 27.606 1.00 91.06 107 VAL A O 1
ATOM 796 N N . LYS A 1 108 ? -14.026 2.355 25.790 1.00 91.69 108 LYS A N 1
ATOM 797 C CA . LYS A 1 108 ? -14.228 0.903 25.668 1.00 91.69 108 LYS A CA 1
ATOM 798 C C . LYS A 1 108 ? -14.043 0.438 24.230 1.00 91.69 108 LYS A C 1
ATOM 800 O O . LYS A 1 108 ? -14.378 1.163 23.295 1.00 91.69 108 LYS A O 1
ATOM 805 N N . GLU A 1 109 ? -13.579 -0.794 24.054 1.00 92.50 109 GLU A N 1
ATOM 806 C CA . GLU A 1 109 ? -13.581 -1.453 22.744 1.00 92.50 109 GLU A CA 1
ATOM 807 C C . GLU A 1 109 ? -15.004 -1.505 22.162 1.00 92.50 109 GLU A C 1
ATOM 809 O O . GLU A 1 109 ? -15.995 -1.686 22.874 1.00 92.50 109 GLU A O 1
ATOM 814 N N . GLY A 1 110 ? -15.117 -1.281 20.855 1.00 92.06 110 GLY A N 1
ATOM 815 C CA . GLY A 1 110 ? -16.379 -1.171 20.125 1.00 92.06 110 GLY A CA 1
ATOM 816 C C . GLY A 1 110 ? -17.117 0.162 20.301 1.00 92.06 110 GLY A C 1
ATOM 817 O O . GLY A 1 110 ? -18.164 0.366 19.679 1.00 92.06 110 GLY A O 1
ATOM 818 N N . GLN A 1 111 ? -16.607 1.092 21.114 1.00 93.25 111 GLN A N 1
ATOM 819 C CA . GLN A 1 111 ? -17.223 2.405 21.284 1.00 93.25 111 GLN A CA 1
ATOM 820 C C . GLN A 1 111 ? -17.207 3.186 19.967 1.00 93.25 111 GLN A C 1
ATOM 822 O O . GLN A 1 111 ? -16.173 3.307 19.313 1.00 93.25 111 GLN A O 1
ATOM 827 N N . LYS A 1 112 ? -18.364 3.733 19.579 1.00 93.81 112 LYS A N 1
ATOM 828 C CA . LYS A 1 112 ? -18.491 4.550 18.368 1.00 93.81 112 LYS A CA 1
ATOM 829 C C . LYS A 1 112 ? -17.719 5.855 18.533 1.00 93.81 112 LYS A C 1
ATOM 831 O O . LYS A 1 112 ? -17.880 6.550 19.535 1.00 93.8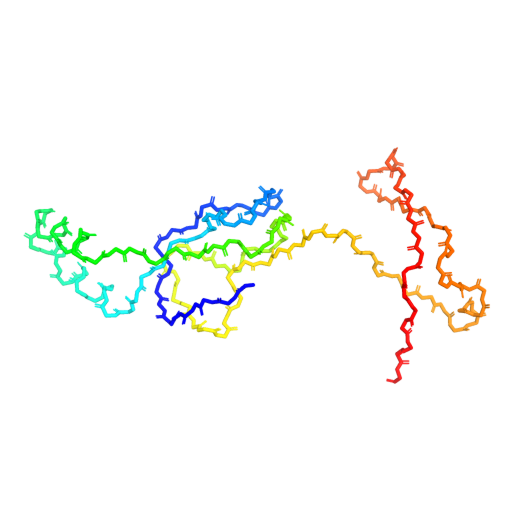1 112 LYS A O 1
ATOM 836 N N . ALA A 1 113 ? -16.953 6.200 17.513 1.00 90.75 113 ALA A N 1
ATOM 837 C CA . ALA A 1 113 ? -16.197 7.434 17.413 1.00 90.75 113 ALA A CA 1
ATOM 838 C C . ALA A 1 113 ? -16.553 8.159 16.110 1.00 90.75 113 ALA A C 1
ATOM 840 O O . ALA A 1 113 ? -17.024 7.556 15.141 1.00 90.75 113 ALA A O 1
ATOM 841 N N . ARG A 1 114 ? -16.330 9.470 16.087 1.00 90.69 114 ARG A N 1
ATOM 842 C CA . ARG A 1 114 ? -16.413 10.285 14.877 1.00 90.69 114 ARG A CA 1
ATOM 843 C C . ARG A 1 114 ? -15.062 10.949 14.678 1.00 90.69 114 ARG A C 1
ATOM 845 O O . ARG A 1 114 ? -14.580 11.617 15.585 1.00 90.69 114 ARG A O 1
ATOM 852 N N . ILE A 1 115 ? -14.481 10.744 13.507 1.00 87.00 115 ILE A N 1
ATOM 853 C CA . ILE A 1 115 ? -13.187 11.298 13.122 1.00 87.00 115 ILE A CA 1
ATOM 854 C C . ILE A 1 115 ? -13.453 12.450 12.155 1.00 87.00 115 ILE A C 1
ATOM 856 O O . ILE A 1 115 ? -14.189 12.284 11.182 1.00 87.00 115 ILE A O 1
ATOM 860 N N . SER A 1 116 ? -12.867 13.608 12.435 1.00 87.56 116 SER A N 1
ATOM 861 C CA . SER A 1 116 ? -12.858 14.783 11.560 1.00 87.56 116 SER A CA 1
ATOM 862 C C . SER A 1 116 ? -11.417 15.223 11.337 1.00 87.56 116 SER A C 1
ATOM 864 O O . SER A 1 116 ? -10.596 15.124 12.248 1.00 87.56 116 SER A O 1
ATOM 866 N N . LEU A 1 117 ? -11.114 15.700 10.134 1.00 83.12 117 LEU A N 1
ATOM 867 C CA . LEU A 1 117 ? -9.797 16.214 9.767 1.00 83.12 117 LEU A CA 1
ATOM 868 C C . LEU A 1 117 ? -9.889 17.729 9.612 1.00 83.12 117 LEU A C 1
ATOM 870 O O . LEU A 1 117 ? -10.773 18.207 8.907 1.00 83.12 117 LEU A O 1
ATOM 874 N N . ASP A 1 118 ? -8.945 18.476 10.179 1.00 85.12 118 ASP A N 1
ATOM 875 C CA . ASP A 1 118 ? -8.922 19.942 10.052 1.00 85.12 118 ASP A CA 1
ATOM 876 C C . ASP A 1 118 ? -8.829 20.398 8.587 1.00 85.12 118 ASP A C 1
ATOM 878 O O . ASP A 1 118 ? -9.397 21.417 8.201 1.00 85.12 118 ASP A O 1
ATOM 882 N N . ALA A 1 119 ? -8.150 19.608 7.749 1.00 81.75 119 ALA A N 1
ATOM 883 C CA . ALA A 1 119 ? -8.046 19.850 6.312 1.00 81.75 119 ALA A CA 1
ATOM 884 C C . ALA A 1 119 ? -9.370 19.622 5.554 1.00 81.75 119 ALA A C 1
ATOM 886 O O . ALA A 1 119 ? -9.536 20.145 4.455 1.00 81.75 119 ALA A O 1
ATOM 887 N N . TYR A 1 120 ? -10.304 18.856 6.129 1.00 80.31 120 TYR A N 1
ATOM 888 C CA . TYR A 1 120 ? -11.602 18.528 5.534 1.00 80.31 120 TYR A CA 1
ATOM 889 C C . TYR A 1 120 ? -12.724 18.588 6.590 1.00 80.31 120 TYR A C 1
ATOM 891 O O . TYR A 1 120 ? -13.259 17.544 6.975 1.00 80.31 120 TYR A O 1
ATOM 899 N N . PRO A 1 121 ? -13.111 19.793 7.057 1.00 82.56 121 PRO A N 1
ATOM 900 C CA . PRO A 1 121 ? -14.054 19.961 8.170 1.00 82.56 121 PRO A CA 1
ATOM 901 C C . PRO A 1 121 ? -15.443 19.366 7.905 1.00 82.56 121 PRO A C 1
ATOM 903 O O . PRO A 1 121 ? -16.130 18.939 8.831 1.00 82.56 121 PRO A O 1
ATOM 906 N N . ASP A 1 122 ? -15.845 19.314 6.634 1.00 87.06 122 ASP A N 1
ATOM 907 C CA . ASP A 1 122 ? -17.154 18.814 6.208 1.00 87.06 122 ASP A CA 1
ATOM 908 C C . ASP A 1 122 ? -17.224 17.278 6.152 1.00 87.06 122 ASP A C 1
ATOM 910 O O . ASP A 1 122 ? -18.302 16.701 5.990 1.00 87.06 122 ASP A O 1
ATOM 914 N N . ILE A 1 123 ? -16.084 16.591 6.287 1.00 82.50 123 ILE A N 1
ATOM 915 C CA . ILE A 1 123 ? -16.002 15.133 6.211 1.00 82.50 123 ILE A CA 1
ATOM 916 C C . ILE A 1 123 ? -15.916 14.561 7.628 1.00 82.50 123 ILE A C 1
ATOM 918 O O . ILE A 1 123 ? -14.868 14.575 8.272 1.00 82.50 123 ILE A O 1
ATOM 922 N N . ALA A 1 124 ? -17.033 14.003 8.096 1.00 83.94 124 ALA A N 1
ATOM 923 C CA . ALA A 1 124 ? -17.093 13.225 9.327 1.00 83.94 124 ALA A CA 1
ATOM 924 C C . ALA A 1 124 ? -17.099 11.724 9.010 1.00 83.94 124 ALA A C 1
ATOM 926 O O . ALA A 1 124 ? -18.062 11.199 8.445 1.00 83.94 124 ALA A O 1
ATOM 927 N N . VAL A 1 125 ? -16.045 11.021 9.417 1.00 86.88 125 VAL A N 1
ATOM 928 C CA . VAL A 1 125 ? -15.923 9.570 9.246 1.00 86.88 125 VAL A CA 1
ATOM 929 C C . VAL A 1 125 ? -16.413 8.876 10.514 1.00 86.88 125 VAL A C 1
ATOM 931 O O . VAL A 1 125 ? -15.944 9.157 11.618 1.00 86.88 125 VAL A O 1
ATOM 934 N N . ASN A 1 126 ? -17.381 7.970 10.371 1.00 89.94 126 ASN A N 1
ATOM 935 C CA . ASN A 1 126 ? -17.808 7.118 11.478 1.00 89.94 126 ASN A CA 1
ATOM 936 C C . ASN A 1 126 ? -16.757 6.028 11.709 1.00 89.94 126 ASN A C 1
ATOM 938 O O . ASN A 1 126 ? -16.349 5.355 10.766 1.00 89.94 126 ASN A O 1
ATOM 942 N N . ALA A 1 127 ? -16.367 5.831 12.962 1.00 89.81 127 ALA A N 1
ATOM 943 C CA . ALA A 1 127 ? -15.373 4.850 13.369 1.00 89.81 127 ALA A CA 1
ATOM 944 C C . ALA A 1 127 ? -15.816 4.122 14.644 1.00 89.81 127 ALA A C 1
ATOM 946 O O . ALA A 1 127 ? -16.822 4.470 15.272 1.00 89.81 127 ALA A O 1
ATOM 947 N N . ALA A 1 128 ? -15.058 3.105 15.035 1.00 91.69 128 ALA A N 1
ATOM 948 C CA . ALA A 1 128 ? -15.205 2.431 16.315 1.00 91.69 128 ALA A CA 1
ATOM 949 C C . ALA A 1 128 ? -13.822 2.170 16.918 1.00 91.69 128 ALA A C 1
ATOM 951 O O . ALA A 1 128 ? -12.852 1.994 16.183 1.00 91.69 128 ALA A O 1
ATOM 952 N N . VAL A 1 129 ? -13.737 2.151 18.247 1.00 91.62 129 VAL A N 1
ATOM 953 C CA . VAL A 1 129 ? -12.510 1.780 18.961 1.00 91.62 129 VAL A CA 1
ATOM 954 C C . VAL A 1 129 ? -12.253 0.292 18.739 1.00 91.62 129 VAL A C 1
ATOM 956 O O . VAL A 1 129 ? -13.026 -0.537 19.212 1.00 91.62 129 VAL A O 1
ATOM 959 N N . GLU A 1 130 ? -11.195 -0.050 18.008 1.00 89.56 130 GLU A N 1
ATOM 960 C CA . GLU A 1 130 ? -10.833 -1.450 17.748 1.00 89.56 130 GLU A CA 1
ATOM 961 C C . GLU A 1 130 ? -9.974 -2.033 18.874 1.00 89.56 130 GL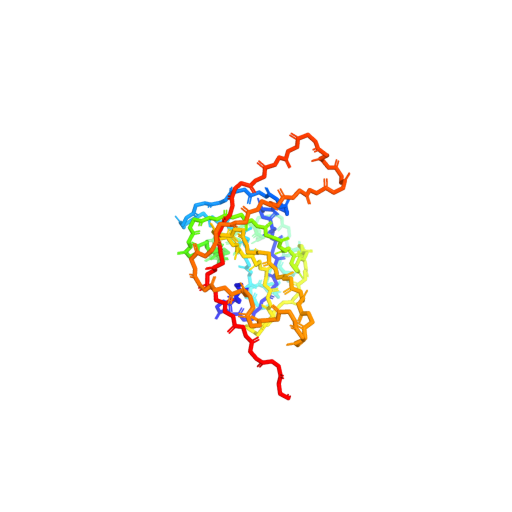U A C 1
ATOM 963 O O . GLU A 1 130 ? -10.210 -3.161 19.291 1.00 89.56 130 GLU A O 1
ATOM 968 N N . HIS A 1 131 ? -9.012 -1.264 19.391 1.00 89.25 131 HIS A N 1
ATOM 969 C CA . HIS A 1 131 ? -8.079 -1.743 20.407 1.00 89.25 131 HIS A CA 1
ATOM 970 C C . HIS A 1 131 ? -7.591 -0.603 21.305 1.00 89.25 131 HIS A C 1
ATOM 972 O O . HIS A 1 131 ? -7.425 0.528 20.841 1.00 89.25 131 HIS A O 1
ATOM 978 N N . ILE A 1 132 ? -7.338 -0.908 22.579 1.00 89.62 132 ILE A N 1
ATOM 979 C CA . ILE A 1 132 ? -6.793 0.036 23.563 1.00 89.62 132 ILE A CA 1
ATOM 980 C C . ILE A 1 132 ? -5.410 -0.463 23.990 1.00 89.62 132 ILE A C 1
ATOM 982 O O . ILE A 1 132 ?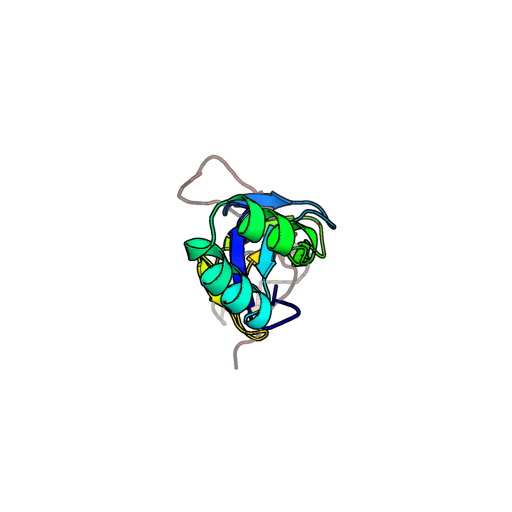 -5.278 -1.554 24.541 1.00 89.62 132 ILE A O 1
ATOM 986 N N . TYR A 1 133 ? -4.371 0.325 23.712 1.00 85.81 133 TYR A N 1
ATOM 987 C CA . TYR A 1 133 ? -2.997 0.006 24.096 1.00 85.81 133 TYR A CA 1
ATOM 988 C C . TYR A 1 133 ? -2.641 0.676 25.423 1.00 85.81 133 TYR A C 1
ATOM 990 O O . TYR A 1 133 ? -2.985 1.834 25.647 1.00 85.81 133 TYR A O 1
ATOM 998 N N . TYR A 1 134 ? -1.914 -0.049 26.270 1.00 78.75 134 TYR A N 1
ATOM 999 C CA . TYR A 1 134 ? -1.264 0.502 27.454 1.00 78.75 134 TYR A CA 1
ATOM 1000 C C . TYR A 1 134 ? 0.202 0.752 27.107 1.00 78.75 134 TYR A C 1
ATOM 1002 O O . TYR A 1 134 ? 0.923 -0.189 26.774 1.00 78.75 134 TYR A O 1
ATOM 1010 N N . GLU A 1 135 ? 0.634 2.008 27.146 1.00 70.62 135 GLU A N 1
ATOM 1011 C CA . GLU A 1 135 ? 2.054 2.348 27.074 1.00 70.62 135 GLU A CA 1
ATOM 1012 C C . GLU A 1 135 ? 2.619 2.236 28.499 1.00 70.62 135 GLU A C 1
ATOM 1014 O O . GLU A 1 135 ? 2.049 2.799 29.434 1.00 70.62 135 GLU A O 1
ATOM 1019 N N . SER A 1 136 ? 3.645 1.397 28.686 1.00 57.25 136 SER A N 1
ATOM 1020 C CA . SER A 1 136 ? 4.319 1.145 29.975 1.00 57.25 136 SER A CA 1
ATOM 1021 C C . SER A 1 136 ? 5.719 1.732 29.985 1.00 57.25 136 SER A C 1
ATOM 1023 O O . SER A 1 136 ? 6.371 1.670 28.919 1.00 57.25 136 SER A O 1
#